Protein AF-A0A6B3FN57-F1 (afdb_monomer_lite)

Secondary structure (DSSP, 8-state):
----THHHHHT-SSPPPHHHHHHHHHS-S-SEEE-SS-EEE------TT---EEEEEEE-SSEEEEEEEEESSSSHHHHHHHHHHHHHHHHHHHTT--HHHHHHHHHHHHHHHSTT--EEEEEEEEETTSS--

Radius of gyration: 15.73 Å; chains: 1; bounding box: 40×23×45 Å

Foldseek 3Di:
DDPDCVVVVVPDPDAAAPLLVLQVVLADPDQWDDDPQDTDGHDDDDDSQFHQWYKDWDDDPWKIKIKIKGWPDGHNLSSVLSVQLSVLLVVCVVVVHDPVVSVVSSVVSCVVPVPPTDMDMDIDIATSVRPGD

Structure (mmCIF, N/CA/C/O backbone):
data_AF-A0A6B3FN57-F1
#
_entry.id   AF-A0A6B3FN57-F1
#
loop_
_atom_site.group_PDB
_atom_site.id
_atom_site.type_symbol
_atom_site.label_atom_id
_atom_site.label_alt_id
_atom_site.label_comp_id
_atom_site.label_asym_id
_atom_site.label_entity_id
_atom_site.label_seq_id
_atom_site.pdbx_PDB_ins_code
_atom_site.Cartn_x
_atom_site.Cartn_y
_atom_site.Cartn_z
_atom_site.occupancy
_atom_site.B_iso_or_equiv
_atom_site.auth_seq_id
_atom_site.auth_comp_id
_atom_site.auth_asym_id
_atom_site.auth_atom_id
_atom_site.pdbx_PDB_model_num
ATOM 1 N N . ARG A 1 1 ? 12.444 -11.706 8.171 1.00 48.16 1 ARG A N 1
ATOM 2 C CA . ARG A 1 1 ? 11.579 -11.790 9.378 1.00 48.16 1 ARG A CA 1
ATOM 3 C C . ARG A 1 1 ? 12.313 -11.129 10.537 1.00 48.16 1 ARG A C 1
ATOM 5 O O . ARG A 1 1 ? 13.480 -11.445 10.722 1.00 48.16 1 ARG A O 1
ATOM 12 N N . ARG A 1 2 ? 11.681 -10.205 11.271 1.00 54.31 2 ARG A N 1
ATOM 13 C CA . ARG A 1 2 ? 12.259 -9.624 12.497 1.00 54.31 2 ARG A CA 1
ATOM 14 C C . ARG A 1 2 ? 12.015 -10.599 13.657 1.00 54.31 2 ARG A C 1
ATOM 16 O O . ARG A 1 2 ? 10.898 -11.075 13.803 1.00 54.31 2 ARG A O 1
ATOM 23 N N . PHE A 1 3 ? 13.066 -10.949 14.398 1.00 68.69 3 PHE A N 1
ATOM 24 C CA . PHE A 1 3 ? 13.065 -11.985 15.450 1.00 68.69 3 PHE A CA 1
ATOM 25 C C . PHE A 1 3 ? 12.986 -11.392 16.874 1.00 68.69 3 PHE A C 1
ATOM 27 O O . PHE A 1 3 ? 13.038 -12.123 17.854 1.00 68.69 3 PHE A O 1
ATOM 34 N N . THR A 1 4 ? 12.895 -10.064 17.015 1.00 66.75 4 THR A N 1
ATOM 35 C CA . THR A 1 4 ? 12.914 -9.404 18.326 1.00 66.75 4 THR A CA 1
ATOM 36 C C . THR A 1 4 ? 12.066 -8.137 18.361 1.00 66.75 4 THR A C 1
ATOM 38 O O . THR A 1 4 ? 12.107 -7.320 17.436 1.00 66.75 4 THR A O 1
ATOM 41 N N . ASP A 1 5 ? 11.362 -7.954 19.476 1.00 68.31 5 ASP A N 1
ATOM 42 C CA . ASP A 1 5 ? 10.578 -6.757 19.784 1.00 68.31 5 ASP A CA 1
ATOM 43 C C . ASP A 1 5 ? 11.443 -5.591 20.283 1.00 68.31 5 ASP A C 1
ATOM 45 O O . ASP A 1 5 ? 10.949 -4.476 20.438 1.00 68.31 5 ASP A O 1
ATOM 49 N N . LEU A 1 6 ? 12.755 -5.793 20.471 1.00 66.25 6 LEU A N 1
ATOM 50 C CA . LEU A 1 6 ? 13.680 -4.741 20.915 1.00 66.25 6 LEU A CA 1
ATOM 51 C C . LEU A 1 6 ? 13.704 -3.541 19.959 1.00 66.25 6 LEU A C 1
ATOM 53 O O . LEU A 1 6 ? 13.735 -2.397 20.407 1.00 66.25 6 LEU A O 1
ATOM 57 N N . TYR A 1 7 ? 13.607 -3.781 18.648 1.00 57.84 7 TYR A N 1
ATOM 58 C CA . TYR A 1 7 ? 13.487 -2.706 17.657 1.00 57.84 7 TYR A CA 1
ATOM 59 C C . TYR A 1 7 ? 12.128 -2.001 17.712 1.00 57.84 7 TYR A C 1
ATOM 61 O O . TYR A 1 7 ? 12.043 -0.821 17.384 1.00 57.84 7 TYR A O 1
ATOM 69 N N . HIS A 1 8 ? 11.064 -2.698 18.121 1.00 61.25 8 HIS A N 1
ATOM 70 C CA . HIS A 1 8 ? 9.757 -2.079 18.335 1.00 61.25 8 HIS A CA 1
ATOM 71 C C . HIS A 1 8 ? 9.755 -1.227 19.603 1.00 61.25 8 HIS A C 1
ATOM 73 O O . HIS A 1 8 ? 9.157 -0.157 19.591 1.00 61.25 8 HIS A O 1
ATOM 79 N N . TRP A 1 9 ? 10.453 -1.662 20.653 1.00 57.91 9 TRP A N 1
ATOM 80 C CA . TRP A 1 9 ? 10.583 -0.936 21.914 1.00 57.91 9 TRP A CA 1
ATOM 81 C C . TRP A 1 9 ? 11.482 0.302 21.794 1.00 57.91 9 TRP A C 1
ATOM 83 O O . TRP A 1 9 ? 11.067 1.389 22.177 1.00 57.91 9 TRP A O 1
ATOM 93 N N . GLY A 1 10 ? 12.665 0.180 21.180 1.00 59.25 10 GLY A N 1
ATOM 94 C CA . GLY A 1 10 ? 13.618 1.292 21.043 1.00 59.25 10 GLY A CA 1
ATOM 95 C C . GLY A 1 10 ? 13.139 2.445 20.151 1.00 59.25 10 GLY A C 1
ATOM 96 O O . GLY A 1 10 ? 13.663 3.548 20.240 1.00 59.25 10 GLY A O 1
ATOM 97 N N . ASN A 1 11 ? 12.124 2.206 19.316 1.00 57.25 11 ASN A N 1
ATOM 98 C CA . ASN A 1 11 ? 11.533 3.200 18.416 1.00 57.25 11 ASN A CA 1
ATOM 99 C C . ASN A 1 11 ? 10.233 3.819 18.980 1.00 57.25 11 ASN A C 1
ATOM 101 O O . ASN A 1 11 ? 9.467 4.416 18.222 1.00 57.25 11 ASN A O 1
ATOM 105 N N . ARG A 1 12 ? 9.931 3.617 20.276 1.00 60.97 12 ARG A N 1
ATOM 106 C CA . ARG A 1 12 ? 8.732 4.131 20.963 1.00 60.97 12 ARG A CA 1
ATOM 107 C C . ARG A 1 12 ? 9.114 5.212 21.976 1.00 60.97 12 ARG A C 1
ATOM 109 O O . ARG A 1 12 ? 9.735 4.921 22.991 1.00 60.97 12 ARG A O 1
ATOM 116 N N . THR A 1 13 ? 8.670 6.443 21.741 1.00 57.09 13 THR A N 1
ATOM 117 C CA . THR A 1 13 ? 8.661 7.530 22.741 1.00 57.09 13 THR A CA 1
ATOM 118 C C . THR A 1 13 ? 7.265 7.764 23.339 1.00 57.09 13 THR A C 1
ATOM 120 O O . THR A 1 13 ? 7.129 8.478 24.328 1.00 57.09 13 THR A O 1
ATOM 123 N N . THR A 1 14 ? 6.216 7.147 22.777 1.00 60.25 14 THR A N 1
ATOM 124 C CA . THR A 1 14 ? 4.804 7.292 23.186 1.00 60.25 14 THR A CA 1
ATOM 125 C C . THR A 1 14 ? 4.056 5.965 22.951 1.00 60.25 14 THR A C 1
ATOM 127 O O . THR A 1 14 ? 4.419 5.244 22.014 1.00 60.25 14 THR A O 1
ATOM 130 N N . PRO A 1 15 ? 3.056 5.591 23.781 1.00 66.50 15 PRO A N 1
ATOM 131 C CA . PRO A 1 15 ? 2.176 4.453 23.500 1.00 66.50 15 PRO A CA 1
ATOM 132 C C . PRO A 1 15 ? 1.521 4.596 22.120 1.00 66.50 15 PRO A C 1
ATOM 134 O O . PRO A 1 15 ? 1.077 5.680 21.759 1.00 66.50 15 PRO A O 1
ATOM 137 N N . VAL A 1 16 ? 1.488 3.514 21.343 1.00 72.31 16 VAL A N 1
ATOM 13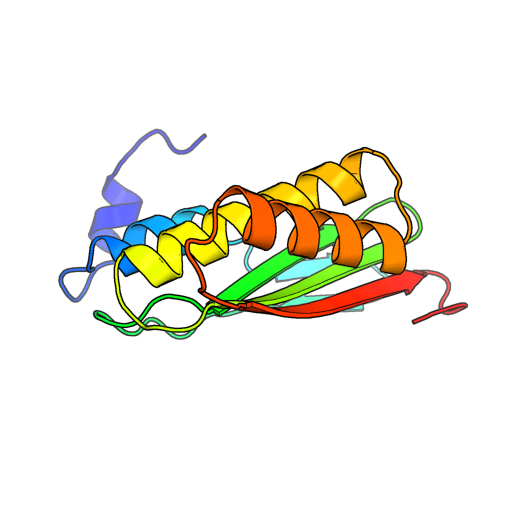8 C CA . VAL A 1 16 ? 0.910 3.487 19.990 1.00 72.31 16 VAL A CA 1
ATOM 139 C C . VAL A 1 16 ? -0.473 2.846 20.078 1.00 72.31 16 VAL A C 1
ATOM 141 O O . VAL A 1 16 ? -0.614 1.795 20.704 1.00 72.31 16 VAL A O 1
ATOM 144 N N . SER A 1 17 ? -1.490 3.463 19.476 1.00 81.12 17 SER A N 1
ATOM 145 C CA . SER A 1 17 ? -2.833 2.876 19.405 1.00 81.12 17 SER A CA 1
ATOM 146 C C . SER A 1 17 ? -2.859 1.596 18.552 1.00 81.12 17 SER A C 1
ATOM 148 O O . SER A 1 17 ? -2.058 1.430 17.631 1.00 81.12 17 SER A O 1
ATOM 150 N N . LEU A 1 18 ? -3.815 0.690 18.808 1.00 81.50 18 LEU A N 1
ATOM 151 C CA . LEU A 1 18 ? -3.997 -0.527 17.995 1.00 81.50 18 LEU A CA 1
ATOM 152 C C . LEU A 1 18 ? -4.182 -0.198 16.504 1.00 81.50 18 LEU A C 1
ATOM 154 O O . LEU A 1 18 ? -3.650 -0.891 15.638 1.00 81.50 18 LEU A O 1
ATOM 158 N N . ALA A 1 19 ? -4.915 0.877 16.208 1.00 81.62 19 ALA A N 1
ATOM 159 C CA . ALA A 1 19 ? -5.136 1.345 14.847 1.00 81.62 19 ALA A CA 1
ATOM 160 C C . ALA A 1 19 ? -3.800 1.682 14.153 1.00 81.62 19 ALA A C 1
ATOM 162 O O . ALA A 1 19 ? -3.523 1.177 13.060 1.00 81.62 19 ALA A O 1
ATOM 163 N N . ALA A 1 20 ? -2.933 2.445 14.822 1.00 79.31 20 ALA A N 1
ATOM 164 C CA . ALA A 1 20 ? -1.610 2.788 14.311 1.00 79.31 20 ALA A CA 1
ATOM 165 C C . ALA A 1 20 ? -0.670 1.567 14.208 1.00 79.31 20 ALA A C 1
ATOM 167 O O . ALA A 1 20 ? 0.146 1.494 13.287 1.00 79.31 20 ALA A O 1
ATOM 168 N N . GLU A 1 21 ? -0.788 0.567 15.094 1.00 82.06 21 GLU A N 1
ATOM 169 C CA . GLU A 1 21 ? -0.017 -0.681 14.974 1.00 82.06 21 GLU A CA 1
ATOM 170 C C . GLU A 1 21 ? -0.396 -1.484 13.722 1.00 82.06 21 GLU A C 1
ATOM 172 O O . GLU A 1 21 ? 0.499 -1.914 12.991 1.00 82.06 21 GLU A O 1
ATOM 177 N N . ILE A 1 22 ? -1.696 -1.643 13.444 1.00 85.69 22 ILE A N 1
ATOM 178 C CA . ILE A 1 22 ? -2.190 -2.326 12.236 1.00 85.69 22 ILE A CA 1
ATOM 179 C C . ILE A 1 22 ? -1.684 -1.601 10.984 1.00 85.69 22 ILE A C 1
ATOM 181 O O . ILE A 1 22 ? -1.069 -2.219 10.117 1.00 85.69 22 ILE A O 1
ATOM 185 N N . GLN A 1 23 ? -1.865 -0.281 10.918 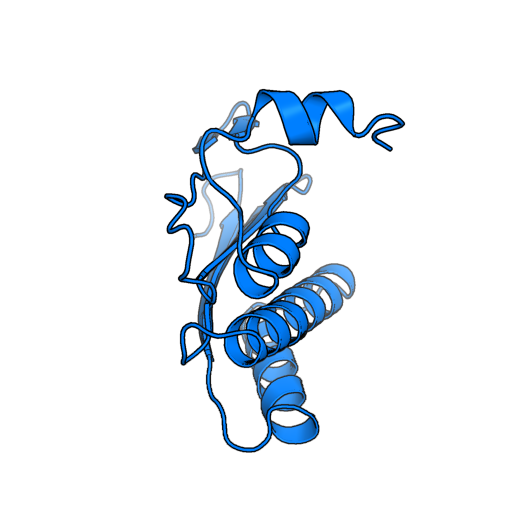1.00 84.12 23 GLN A N 1
ATOM 186 C CA . GLN A 1 23 ? -1.422 0.544 9.791 1.00 84.12 23 GLN A CA 1
ATOM 187 C C . GLN A 1 23 ? 0.088 0.414 9.548 1.00 84.12 23 GLN A C 1
ATOM 189 O O . GLN A 1 23 ? 0.525 0.207 8.417 1.00 84.12 23 GLN A O 1
ATOM 194 N N . ARG A 1 24 ? 0.906 0.452 10.608 1.00 83.12 24 ARG A N 1
ATOM 195 C CA . ARG A 1 24 ? 2.366 0.327 10.494 1.00 83.12 24 ARG A CA 1
ATOM 196 C C . ARG A 1 24 ? 2.810 -1.023 9.929 1.00 83.12 24 ARG A C 1
ATOM 198 O O . ARG A 1 24 ? 3.854 -1.083 9.286 1.00 83.12 24 ARG A O 1
ATOM 205 N N . GLN A 1 25 ? 2.049 -2.093 10.160 1.00 84.62 25 GLN A N 1
ATOM 206 C CA . GLN A 1 25 ? 2.325 -3.409 9.573 1.00 84.62 25 GLN A CA 1
ATOM 207 C C . GLN A 1 25 ? 1.985 -3.477 8.078 1.00 84.62 25 GLN A C 1
ATOM 209 O O . GLN A 1 25 ? 2.515 -4.342 7.380 1.00 84.62 25 GLN A O 1
ATOM 214 N N . LEU A 1 26 ? 1.127 -2.581 7.579 1.00 85.94 26 LEU A N 1
ATOM 215 C CA . LEU A 1 26 ? 0.796 -2.498 6.156 1.00 85.94 26 LEU A CA 1
ATOM 216 C C . LEU A 1 26 ? 1.883 -1.801 5.345 1.00 85.94 26 LEU A C 1
ATOM 218 O O . LEU A 1 26 ? 2.035 -2.127 4.169 1.00 85.94 26 LEU A O 1
ATOM 222 N N . LEU A 1 27 ? 2.624 -0.869 5.950 1.00 85.25 27 LEU A N 1
ATOM 223 C CA . LEU A 1 27 ? 3.625 -0.071 5.248 1.00 85.25 27 LEU A CA 1
ATOM 224 C C . LEU A 1 27 ? 4.781 -0.933 4.698 1.00 85.25 27 LEU A C 1
ATOM 226 O O . LEU A 1 27 ? 5.143 -1.950 5.303 1.00 85.25 27 LEU A O 1
ATOM 230 N N . PRO A 1 28 ? 5.398 -0.521 3.574 1.00 81.69 28 PRO A N 1
ATOM 231 C CA . PRO A 1 28 ? 6.562 -1.178 3.001 1.00 81.69 28 PRO A CA 1
ATOM 232 C C . PRO A 1 28 ? 7.681 -1.382 4.021 1.00 81.69 28 PRO A C 1
ATOM 234 O O . PRO A 1 28 ? 7.968 -0.527 4.861 1.00 81.69 28 PRO A O 1
ATOM 237 N N . SER A 1 29 ? 8.369 -2.523 3.926 1.00 76.75 29 SER A N 1
ATOM 238 C CA . SER A 1 29 ? 9.474 -2.851 4.834 1.00 76.75 29 SER A CA 1
ATOM 239 C C . SER A 1 29 ? 10.668 -1.907 4.696 1.00 76.75 29 SER A C 1
ATOM 241 O O . SER A 1 29 ? 11.420 -1.730 5.656 1.00 76.75 29 SER A O 1
ATOM 243 N N . ALA A 1 30 ? 10.849 -1.336 3.506 1.00 79.69 30 ALA A N 1
ATOM 244 C CA . ALA A 1 30 ? 11.841 -0.316 3.222 1.00 79.69 30 ALA A CA 1
ATOM 245 C C . ALA A 1 30 ? 11.114 1.013 2.990 1.00 79.69 30 ALA A C 1
ATOM 247 O O . ALA A 1 30 ? 10.251 1.106 2.124 1.00 79.69 30 ALA A O 1
ATOM 248 N N . ALA A 1 31 ? 11.458 2.036 3.768 1.00 78.00 31 ALA A N 1
ATOM 249 C CA . ALA A 1 31 ? 10.891 3.377 3.612 1.00 78.00 31 ALA A CA 1
ATOM 250 C C . ALA A 1 31 ? 11.458 4.112 2.386 1.00 78.00 31 ALA A C 1
ATOM 252 O O . ALA A 1 31 ? 10.922 5.133 1.975 1.00 78.00 31 ALA A O 1
ATOM 253 N N . SER A 1 32 ? 12.537 3.601 1.794 1.00 83.62 32 SER A N 1
ATOM 254 C CA . SER A 1 32 ? 13.133 4.144 0.583 1.00 83.62 32 SER A CA 1
ATOM 255 C C . SER A 1 32 ? 13.561 3.037 -0.369 1.00 83.62 32 SER A C 1
ATOM 257 O O . SER A 1 32 ? 13.868 1.918 0.049 1.00 83.62 32 SER A O 1
ATOM 259 N N . CYS A 1 33 ? 13.584 3.371 -1.651 1.00 84.69 33 CYS A N 1
ATOM 260 C CA . CYS A 1 33 ? 14.059 2.535 -2.738 1.00 84.69 33 CYS A CA 1
ATOM 261 C C . CYS A 1 33 ? 14.852 3.423 -3.694 1.00 84.69 33 CYS A C 1
ATOM 263 O O . CYS A 1 33 ? 14.404 4.515 -4.029 1.00 84.69 33 CYS A O 1
ATOM 265 N N . ASP A 1 34 ? 16.034 2.963 -4.084 1.00 86.38 34 ASP A N 1
ATOM 266 C CA . ASP A 1 34 ? 16.919 3.669 -5.005 1.00 86.38 34 ASP A CA 1
ATOM 267 C C . ASP A 1 34 ? 17.168 2.759 -6.210 1.00 86.38 34 ASP A C 1
ATOM 269 O O . ASP A 1 34 ? 17.430 1.562 -6.041 1.00 86.38 34 ASP A O 1
ATOM 273 N N . ALA A 1 35 ? 17.033 3.314 -7.405 1.00 84.06 35 ALA A N 1
ATOM 274 C CA . ALA A 1 35 ? 17.252 2.660 -8.686 1.00 84.06 35 ALA A CA 1
ATOM 275 C C . ALA A 1 35 ? 18.106 3.578 -9.571 1.00 84.06 35 ALA A C 1
ATOM 277 O O . ALA A 1 35 ? 18.311 4.749 -9.257 1.00 84.06 35 ALA A O 1
ATOM 278 N N . ALA A 1 36 ? 18.618 3.067 -10.691 1.00 83.19 36 ALA A N 1
ATOM 279 C CA . ALA A 1 36 ? 19.431 3.894 -11.584 1.00 83.19 36 ALA A CA 1
ATOM 280 C C . ALA A 1 36 ? 18.620 5.065 -12.175 1.00 83.19 36 ALA A C 1
ATOM 282 O O . ALA A 1 36 ? 19.171 6.123 -12.473 1.00 83.19 36 ALA A O 1
ATOM 283 N N . GLU A 1 37 ? 17.312 4.868 -12.321 1.00 87.19 37 GLU A N 1
ATOM 284 C CA . GLU A 1 37 ? 16.381 5.770 -12.985 1.00 87.19 37 GLU A CA 1
ATOM 285 C C . GLU A 1 37 ? 15.641 6.702 -12.008 1.00 87.19 37 GLU A C 1
ATOM 287 O O . GLU A 1 37 ? 15.150 7.752 -12.425 1.00 87.19 37 GLU A O 1
ATOM 292 N N . PHE A 1 38 ? 15.545 6.353 -10.717 1.00 85.44 38 PHE A N 1
ATOM 293 C CA . PHE A 1 38 ? 14.781 7.120 -9.727 1.00 85.44 38 PHE A CA 1
ATOM 294 C C . PHE A 1 38 ? 15.224 6.862 -8.279 1.00 85.44 38 PHE A C 1
ATOM 296 O O . PHE A 1 38 ? 15.727 5.793 -7.949 1.00 85.44 38 PHE A O 1
ATOM 303 N N . ALA A 1 39 ? 14.899 7.806 -7.391 1.00 88.56 39 ALA A N 1
ATOM 304 C CA . ALA A 1 39 ? 14.945 7.618 -5.943 1.00 88.56 39 ALA A CA 1
ATOM 305 C C . ALA A 1 39 ? 13.549 7.852 -5.342 1.00 88.56 39 ALA A C 1
ATOM 307 O O . ALA A 1 39 ? 12.925 8.890 -5.572 1.00 88.56 39 ALA A O 1
ATOM 308 N N . LEU A 1 40 ? 13.057 6.890 -4.562 1.00 86.88 40 LEU A N 1
ATOM 309 C CA . LEU A 1 40 ? 11.774 6.931 -3.865 1.00 86.88 40 LEU A CA 1
ATOM 310 C C . LEU A 1 40 ? 12.004 6.932 -2.353 1.00 86.88 40 LEU A C 1
ATOM 312 O O . LEU A 1 40 ? 12.719 6.086 -1.819 1.00 86.88 40 LEU A O 1
ATOM 316 N N . ALA A 1 41 ? 11.336 7.841 -1.647 1.00 88.19 41 ALA A N 1
ATOM 317 C CA . ALA A 1 41 ? 11.261 7.844 -0.193 1.00 88.19 41 ALA A CA 1
ATOM 318 C C . ALA A 1 41 ? 9.815 8.092 0.244 1.00 88.19 41 ALA A C 1
ATOM 320 O O . ALA A 1 41 ? 9.177 9.046 -0.195 1.00 88.19 41 ALA A O 1
ATOM 321 N N . GLY A 1 42 ? 9.307 7.224 1.113 1.00 83.44 42 GLY A N 1
ATOM 322 C CA . GLY A 1 42 ? 7.995 7.317 1.731 1.00 83.44 42 GLY A CA 1
ATOM 323 C C . GLY A 1 42 ? 8.134 7.434 3.242 1.00 83.44 42 GLY A C 1
ATOM 324 O O . GLY A 1 42 ? 8.847 6.666 3.888 1.00 83.44 42 GLY A O 1
ATOM 325 N N . ALA A 1 43 ? 7.425 8.388 3.829 1.00 81.19 43 ALA A N 1
ATOM 326 C CA . ALA A 1 43 ? 7.314 8.520 5.271 1.00 81.19 43 ALA A CA 1
ATOM 327 C C . ALA A 1 43 ? 5.861 8.815 5.624 1.00 81.19 43 ALA A C 1
ATOM 329 O O . ALA A 1 43 ? 5.223 9.658 5.001 1.00 81.19 43 ALA A O 1
ATOM 330 N N . LEU A 1 44 ? 5.359 8.121 6.641 1.00 76.00 44 LEU A N 1
ATOM 331 C CA . LEU A 1 44 ? 4.080 8.432 7.258 1.00 76.00 44 LEU A CA 1
ATOM 332 C C . LEU A 1 44 ? 4.384 9.084 8.602 1.00 76.00 44 LEU A C 1
ATOM 334 O O . LEU A 1 44 ? 5.088 8.489 9.422 1.00 76.00 44 LEU A O 1
ATOM 338 N N . VAL A 1 45 ? 3.920 10.317 8.805 1.00 69.94 45 VAL A N 1
ATOM 339 C CA . VAL A 1 45 ? 4.136 11.029 10.069 1.00 69.94 45 VAL A CA 1
ATOM 340 C C . VAL A 1 45 ? 3.309 10.322 11.146 1.00 69.94 45 VAL A C 1
ATOM 342 O O . VAL A 1 45 ? 2.087 10.268 11.012 1.00 69.94 45 VAL A O 1
ATOM 345 N N . PRO A 1 46 ? 3.930 9.751 12.197 1.00 59.62 46 PRO A N 1
ATOM 346 C CA . PRO A 1 46 ? 3.187 9.018 13.209 1.00 59.62 46 PRO A CA 1
ATOM 347 C C . PRO A 1 46 ? 2.321 9.985 14.014 1.00 59.62 46 PRO A C 1
ATOM 349 O O . PRO A 1 46 ? 2.836 10.816 14.760 1.00 59.62 46 PRO A O 1
ATOM 352 N N . ALA A 1 47 ? 1.008 9.847 13.900 1.00 60.50 47 ALA A N 1
ATOM 353 C CA . ALA A 1 47 ? 0.080 10.355 14.891 1.00 60.50 47 ALA A CA 1
ATOM 354 C C . ALA A 1 47 ? -0.204 9.206 15.865 1.00 60.50 47 ALA A C 1
ATOM 356 O O . ALA A 1 47 ? -0.584 8.119 15.442 1.00 60.50 47 ALA A O 1
ATOM 357 N N . ALA A 1 48 ? 0.022 9.412 17.165 1.00 54.25 48 ALA A N 1
ATOM 358 C CA . ALA A 1 48 ? -0.143 8.355 18.173 1.00 54.25 48 ALA A CA 1
ATOM 359 C C . ALA A 1 48 ? -1.556 7.720 18.155 1.00 54.25 48 ALA A C 1
ATOM 361 O O . ALA A 1 48 ? -1.710 6.529 18.447 1.00 54.25 48 ALA A O 1
ATOM 362 N N . ASP A 1 49 ? -2.547 8.502 17.711 1.00 57.28 49 ASP A N 1
ATOM 363 C CA . ASP A 1 49 ? -3.974 8.185 17.776 1.00 57.28 49 ASP A CA 1
ATOM 364 C C . ASP A 1 49 ? -4.694 8.152 16.413 1.00 57.28 49 ASP A C 1
ATOM 366 O O . ASP A 1 49 ? -5.887 7.868 16.388 1.00 57.28 49 ASP A O 1
ATOM 370 N N . ILE A 1 50 ? -4.019 8.445 15.290 1.00 64.69 50 ILE A N 1
ATOM 371 C CA . ILE A 1 50 ? -4.660 8.533 13.961 1.00 64.69 50 ILE A CA 1
ATOM 372 C C . ILE A 1 50 ? -4.075 7.465 13.042 1.00 64.69 50 ILE A C 1
ATOM 374 O O . ILE A 1 50 ? -2.857 7.334 12.925 1.00 64.69 50 ILE A O 1
ATOM 378 N N . ALA A 1 51 ? -4.957 6.727 12.372 1.00 69.06 51 ALA A N 1
ATOM 379 C CA . ALA A 1 51 ? -4.606 5.732 11.373 1.00 69.06 51 ALA A CA 1
ATOM 380 C C . ALA A 1 51 ? -5.645 5.714 10.244 1.00 69.06 51 ALA A C 1
ATOM 382 O O . ALA A 1 51 ? -6.811 6.008 10.481 1.00 69.06 51 ALA A O 1
ATOM 383 N N . GLY A 1 52 ? -5.221 5.363 9.030 1.00 77.62 52 GLY A N 1
ATOM 384 C CA . GLY A 1 52 ? -6.084 5.323 7.841 1.00 77.62 52 GLY A CA 1
ATOM 385 C C . GLY A 1 52 ? -5.289 5.519 6.552 1.00 77.62 52 GLY A C 1
ATOM 386 O O . GLY A 1 52 ? -5.498 4.802 5.573 1.00 77.62 52 GLY A O 1
ATOM 387 N N . ASP A 1 53 ? -4.289 6.396 6.610 1.00 87.75 53 ASP A N 1
ATOM 388 C CA . ASP A 1 53 ? -3.378 6.663 5.500 1.00 87.75 53 ASP A CA 1
ATOM 389 C C . ASP A 1 53 ? -2.412 5.498 5.277 1.00 87.75 53 ASP A C 1
ATOM 391 O O . ASP A 1 53 ? -1.777 4.990 6.201 1.00 87.75 53 ASP A O 1
ATOM 395 N N . THR A 1 54 ? -2.223 5.065 4.044 1.00 89.50 54 THR A N 1
ATOM 396 C CA . THR A 1 54 ? -1.161 4.120 3.719 1.00 89.50 54 THR A CA 1
ATOM 397 C C . THR A 1 54 ? -0.509 4.500 2.412 1.00 89.50 54 THR A C 1
ATOM 399 O O . THR A 1 54 ? -1.104 5.151 1.557 1.00 89.50 54 THR A O 1
ATOM 402 N N . TYR A 1 55 ? 0.734 4.074 2.262 1.00 92.19 55 TYR A N 1
ATOM 403 C CA . TYR A 1 55 ? 1.377 4.016 0.968 1.00 92.19 55 TYR A CA 1
ATOM 404 C C . TYR A 1 55 ? 1.911 2.602 0.775 1.00 92.19 55 TYR A C 1
ATOM 406 O O . TYR A 1 55 ? 2.334 1.960 1.736 1.00 92.19 55 TYR A O 1
ATOM 414 N N . ASP A 1 56 ? 1.890 2.120 -0.458 1.00 92.25 56 ASP A N 1
ATOM 415 C CA . ASP A 1 56 ? 2.538 0.879 -0.871 1.00 92.25 56 ASP A CA 1
ATOM 416 C C . ASP A 1 56 ? 3.276 1.143 -2.174 1.00 92.25 56 ASP A C 1
ATOM 418 O O . ASP A 1 56 ? 2.787 1.877 -3.033 1.00 92.25 56 ASP A O 1
ATOM 422 N N . TYR A 1 57 ? 4.445 0.540 -2.336 1.00 92.62 57 TYR A N 1
ATOM 423 C CA . TYR A 1 57 ? 5.161 0.587 -3.600 1.00 92.62 57 TYR A CA 1
ATOM 424 C C . TYR A 1 57 ? 5.773 -0.772 -3.905 1.00 92.62 57 TYR A C 1
ATOM 426 O O . TYR A 1 57 ? 6.041 -1.582 -3.016 1.00 92.62 57 TYR A O 1
ATOM 434 N N . SER A 1 58 ? 5.993 -1.026 -5.186 1.00 92.12 58 SER A N 1
ATOM 435 C CA . SER A 1 58 ? 6.692 -2.211 -5.652 1.00 92.12 58 SER A CA 1
ATOM 436 C C . SER A 1 58 ? 7.410 -1.895 -6.940 1.00 92.12 58 SER A C 1
ATOM 438 O O . SER A 1 58 ? 6.817 -1.351 -7.864 1.00 92.12 58 SER A O 1
ATOM 440 N N . LEU A 1 59 ? 8.666 -2.301 -6.998 1.00 91.00 59 LEU A N 1
ATOM 441 C CA . LEU A 1 59 ? 9.474 -2.221 -8.197 1.00 91.00 59 LEU A CA 1
ATOM 442 C C . LEU A 1 59 ? 9.461 -3.585 -8.888 1.00 91.00 59 LEU A C 1
ATOM 444 O O . LEU A 1 59 ? 9.696 -4.603 -8.230 1.00 91.00 59 LEU A O 1
ATOM 448 N N . ASP A 1 60 ? 9.147 -3.604 -10.178 1.00 87.50 60 ASP A N 1
ATOM 449 C CA . ASP A 1 60 ? 9.430 -4.736 -11.055 1.00 87.50 60 ASP A CA 1
ATOM 450 C C . ASP A 1 60 ? 10.575 -4.376 -12.030 1.00 87.50 60 ASP A C 1
ATOM 452 O O . ASP A 1 60 ? 11.277 -3.386 -11.826 1.00 87.50 60 ASP A O 1
ATOM 456 N N . ASN A 1 61 ? 10.841 -5.212 -13.038 1.00 86.75 61 ASN A N 1
ATOM 457 C CA . ASN A 1 61 ? 11.960 -4.989 -13.961 1.00 86.75 61 ASN A CA 1
ATOM 458 C C . AS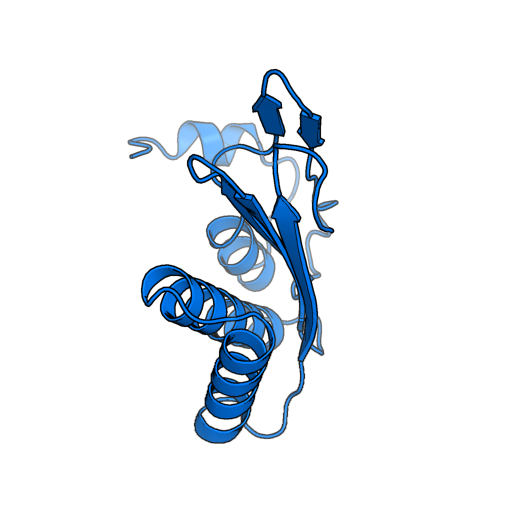N A 1 61 ? 11.749 -3.807 -14.925 1.00 86.75 61 ASN A C 1
ATOM 460 O O . ASN A 1 61 ? 12.725 -3.344 -15.510 1.00 86.75 61 ASN A O 1
ATOM 464 N N . SER A 1 62 ? 10.508 -3.373 -15.154 1.00 89.69 62 SER A N 1
ATOM 465 C CA . SER A 1 62 ? 10.150 -2.372 -16.167 1.00 89.69 62 SER A CA 1
ATOM 466 C C . SER A 1 62 ? 9.282 -1.238 -15.641 1.00 89.69 62 SER A C 1
ATOM 468 O O . SER A 1 62 ? 9.236 -0.184 -16.268 1.00 89.69 62 SER A O 1
ATOM 470 N N . ASP A 1 63 ? 8.611 -1.420 -14.509 1.00 92.81 63 ASP A N 1
ATOM 471 C CA . ASP A 1 63 ? 7.636 -0.500 -13.958 1.00 92.81 63 ASP A CA 1
ATOM 472 C C . ASP A 1 63 ? 7.793 -0.351 -12.429 1.00 92.81 63 ASP A C 1
ATOM 474 O O . ASP A 1 63 ? 7.957 -1.305 -11.658 1.00 92.81 63 ASP A O 1
ATOM 478 N N . LEU A 1 64 ? 7.675 0.892 -11.970 1.00 92.81 64 LEU A N 1
ATOM 479 C CA . LEU A 1 64 ? 7.445 1.250 -10.578 1.00 92.81 64 LEU A CA 1
ATOM 480 C C . LEU A 1 64 ? 5.938 1.367 -10.339 1.00 92.81 64 LEU A C 1
ATOM 482 O O . LEU A 1 64 ? 5.264 2.224 -10.912 1.00 92.81 64 LEU A O 1
ATOM 486 N N . HIS A 1 65 ? 5.418 0.543 -9.435 1.00 94.12 65 HIS A N 1
ATOM 487 C CA . HIS A 1 65 ? 4.045 0.627 -8.944 1.00 94.12 65 HIS A CA 1
ATOM 488 C C . HIS A 1 65 ? 4.034 1.418 -7.645 1.00 94.12 65 HIS A C 1
ATOM 490 O O . HIS A 1 65 ? 4.770 1.085 -6.713 1.00 94.12 65 HIS A O 1
ATOM 496 N N . LEU A 1 66 ? 3.170 2.423 -7.560 1.00 93.69 66 LEU A N 1
ATOM 497 C CA . LEU A 1 66 ? 2.970 3.231 -6.364 1.00 93.69 66 LEU A CA 1
ATOM 498 C C . LEU A 1 66 ? 1.477 3.335 -6.069 1.00 93.69 66 LEU A C 1
ATOM 500 O O . LEU A 1 66 ? 0.662 3.546 -6.962 1.00 93.69 66 LEU A O 1
ATOM 504 N N . SER A 1 67 ? 1.122 3.221 -4.797 1.00 94.12 67 SER A N 1
ATOM 505 C CA . SER A 1 67 ? -0.223 3.507 -4.328 1.00 94.12 67 SER A CA 1
ATOM 506 C C . SER A 1 67 ? -0.190 4.298 -3.034 1.00 94.12 67 SER A C 1
ATOM 508 O O . SER A 1 67 ? 0.653 4.059 -2.170 1.00 94.12 67 SER A O 1
ATOM 510 N N . VAL A 1 68 ? -1.121 5.234 -2.910 1.00 93.44 68 VAL A N 1
ATOM 511 C CA . VAL A 1 68 ? -1.402 5.966 -1.675 1.00 93.44 68 VAL A CA 1
ATOM 512 C C . VAL A 1 68 ? -2.892 5.850 -1.426 1.00 93.44 68 VAL A C 1
ATOM 514 O O . VAL A 1 68 ? -3.675 6.041 -2.353 1.00 93.44 68 VAL A O 1
ATOM 517 N N . THR A 1 69 ? -3.296 5.521 -0.206 1.00 92.38 69 THR A N 1
ATOM 518 C CA . THR A 1 69 ? -4.706 5.385 0.167 1.00 92.38 69 THR A CA 1
ATOM 519 C C . THR A 1 69 ? -4.986 6.126 1.460 1.00 92.38 69 THR A C 1
ATOM 521 O O . THR A 1 69 ? -4.155 6.095 2.357 1.00 92.38 69 THR A O 1
ATOM 524 N N . ASP A 1 70 ? -6.175 6.690 1.590 1.00 90.62 70 ASP A N 1
ATOM 525 C CA . ASP A 1 70 ? -6.701 7.284 2.819 1.00 90.62 70 ASP A CA 1
ATOM 526 C C . ASP A 1 70 ? -8.064 6.639 3.102 1.00 90.62 70 ASP A C 1
ATOM 528 O O . ASP A 1 70 ? -9.009 6.758 2.313 1.00 90.62 70 ASP A O 1
ATOM 532 N N . ALA A 1 71 ? -8.133 5.867 4.185 1.00 89.06 71 ALA A N 1
ATOM 533 C CA . ALA A 1 71 ? -9.361 5.243 4.649 1.00 89.06 71 ALA A CA 1
ATOM 534 C C . ALA A 1 71 ? -10.124 6.187 5.582 1.00 89.06 71 ALA A C 1
ATOM 536 O O . ALA A 1 71 ? -9.580 6.652 6.580 1.00 89.06 71 ALA A O 1
ATOM 537 N N . MET A 1 72 ? -11.417 6.392 5.310 1.00 84.75 72 MET A N 1
ATOM 538 C CA . MET A 1 72 ? -12.246 7.291 6.108 1.00 84.75 72 MET A CA 1
ATOM 539 C C . MET A 1 72 ? -12.312 6.851 7.577 1.00 84.75 72 MET A C 1
ATOM 541 O O . MET A 1 72 ? -12.668 5.713 7.893 1.00 84.75 72 MET A O 1
ATOM 545 N N . GLY A 1 73 ? -12.030 7.803 8.464 1.00 79.06 73 GLY A N 1
ATOM 546 C CA . GLY A 1 73 ? -12.004 7.615 9.909 1.00 79.06 73 GLY A CA 1
ATOM 547 C C . GLY A 1 73 ? -10.596 7.795 10.463 1.00 79.06 73 GLY A C 1
ATOM 548 O O . GLY A 1 73 ? -9.678 8.203 9.766 1.00 79.06 73 GLY A O 1
ATOM 549 N N . HIS A 1 74 ? -10.438 7.534 11.753 1.00 72.25 74 HIS A N 1
ATOM 550 C CA . HIS A 1 74 ? -9.141 7.618 12.432 1.00 72.25 74 HIS A CA 1
ATOM 551 C C . HIS A 1 74 ? -9.044 6.599 13.576 1.00 72.25 74 HIS A C 1
ATOM 553 O O . HIS A 1 74 ? -8.317 6.792 14.546 1.00 72.25 74 HIS A O 1
ATOM 559 N N . ASP A 1 75 ? -9.849 5.541 13.508 1.00 78.81 75 ASP A N 1
ATOM 560 C CA . ASP A 1 75 ? -9.983 4.523 14.540 1.00 78.81 75 ASP A CA 1
ATOM 561 C C . ASP A 1 75 ? -9.541 3.148 14.013 1.00 78.81 75 ASP A C 1
ATOM 563 O O . ASP A 1 75 ? -8.982 3.000 12.925 1.00 78.81 75 ASP A O 1
ATOM 567 N N . VAL A 1 76 ? -9.799 2.100 14.793 1.00 83.19 76 VAL A N 1
ATOM 568 C CA . VAL A 1 76 ? -9.477 0.725 14.394 1.00 83.19 76 VAL A CA 1
ATOM 569 C C . VAL A 1 76 ? -10.191 0.327 13.097 1.00 83.19 76 VAL A C 1
ATOM 571 O O . VAL A 1 76 ? -9.617 -0.424 12.309 1.00 83.19 76 VAL A O 1
ATOM 574 N N . ASN A 1 77 ? -11.402 0.832 12.833 1.00 85.69 77 ASN A N 1
ATOM 575 C CA . ASN A 1 77 ? -12.099 0.532 11.585 1.00 85.69 77 ASN A CA 1
ATOM 576 C C . ASN A 1 77 ? -11.352 1.125 10.392 1.00 85.69 77 ASN A C 1
ATOM 578 O O . ASN A 1 77 ? -11.171 0.413 9.408 1.00 85.69 77 ASN A O 1
ATOM 582 N N . ALA A 1 78 ? -10.848 2.358 10.491 1.00 86.19 78 ALA A N 1
ATOM 583 C CA . ALA A 1 78 ? -10.053 2.969 9.424 1.00 86.19 78 ALA A CA 1
ATOM 584 C C . ALA A 1 78 ? -8.827 2.108 9.066 1.00 86.19 78 ALA A C 1
ATOM 586 O O . ALA A 1 78 ? -8.593 1.815 7.894 1.00 86.19 78 ALA A O 1
ATOM 587 N N . SER A 1 79 ? -8.111 1.571 10.062 1.00 87.62 79 SER A N 1
ATOM 588 C CA . SER A 1 79 ? -6.991 0.646 9.819 1.00 87.62 79 SER A CA 1
ATOM 589 C C . SER A 1 79 ? -7.406 -0.684 9.189 1.00 87.62 79 SER A C 1
ATOM 591 O O . SER A 1 79 ? -6.654 -1.251 8.392 1.00 87.62 79 SER A O 1
ATOM 593 N N . LEU A 1 80 ? -8.586 -1.208 9.527 1.00 88.88 80 LEU A N 1
ATOM 594 C CA . LEU A 1 80 ? -9.120 -2.424 8.907 1.00 88.88 80 LEU A CA 1
ATOM 595 C C . LEU A 1 80 ? -9.525 -2.178 7.449 1.00 88.88 80 LEU A C 1
ATOM 597 O O . LEU A 1 80 ? -9.236 -3.009 6.588 1.00 88.88 80 LEU A O 1
ATOM 601 N N . ILE A 1 81 ? -10.128 -1.027 7.156 1.00 91.44 81 ILE A N 1
ATOM 602 C CA . ILE A 1 81 ? -10.465 -0.614 5.791 1.00 91.44 81 ILE A CA 1
ATOM 603 C C . ILE A 1 81 ? -9.196 -0.397 4.964 1.00 91.44 81 ILE A C 1
ATOM 605 O O . ILE A 1 81 ? -9.088 -0.934 3.862 1.00 91.44 81 ILE A O 1
ATOM 609 N N . ALA A 1 82 ? -8.195 0.288 5.515 1.00 91.12 82 ALA A N 1
ATOM 610 C CA . ALA A 1 82 ? -6.890 0.428 4.880 1.00 91.12 82 ALA A CA 1
ATOM 611 C C . ALA A 1 82 ? -6.248 -0.943 4.605 1.00 91.12 82 ALA A C 1
ATOM 613 O O . ALA A 1 82 ? -5.777 -1.202 3.500 1.00 91.12 82 ALA A O 1
ATOM 614 N N . THR A 1 83 ? -6.305 -1.868 5.573 1.00 91.62 83 THR A N 1
ATOM 615 C CA . THR A 1 83 ? -5.818 -3.249 5.406 1.00 91.62 83 THR A CA 1
ATOM 616 C C . THR A 1 83 ? -6.499 -3.939 4.232 1.00 91.62 83 THR A C 1
ATOM 618 O O . THR A 1 83 ? -5.827 -4.544 3.395 1.00 91.62 83 THR A O 1
ATOM 621 N N . LEU A 1 84 ? -7.825 -3.861 4.163 1.00 93.25 84 LEU A N 1
ATOM 622 C CA . LEU A 1 84 ? -8.621 -4.478 3.112 1.00 93.25 84 LEU A CA 1
ATOM 623 C C . LEU A 1 84 ? -8.236 -3.938 1.730 1.00 93.25 84 LEU A C 1
ATOM 625 O O . LEU A 1 84 ? -7.909 -4.714 0.832 1.00 93.25 84 LEU A O 1
ATOM 629 N N . VAL A 1 85 ? -8.217 -2.613 1.581 1.00 94.06 85 VAL A N 1
ATOM 630 C CA . VAL A 1 85 ? -7.948 -1.931 0.310 1.00 94.06 85 VAL A CA 1
ATOM 631 C C . VAL A 1 85 ? -6.517 -2.179 -0.169 1.00 94.06 85 VAL A C 1
ATOM 633 O O . VAL A 1 85 ? -6.312 -2.535 -1.330 1.00 94.06 85 VAL A O 1
ATOM 636 N N . VAL A 1 86 ? -5.525 -2.078 0.721 1.00 93.56 86 VAL A N 1
ATOM 637 C CA . VAL A 1 86 ? -4.116 -2.354 0.391 1.00 93.56 86 VAL A CA 1
ATOM 638 C C . VAL A 1 86 ? -3.926 -3.806 -0.042 1.00 93.56 86 VAL A C 1
ATOM 640 O O . VAL A 1 86 ? -3.223 -4.078 -1.015 1.00 93.56 86 VAL A O 1
ATOM 643 N N . ASN A 1 87 ? -4.555 -4.765 0.643 1.00 94.69 87 ASN A N 1
ATOM 644 C CA . ASN A 1 87 ? -4.418 -6.173 0.273 1.00 94.69 87 ASN A CA 1
ATOM 645 C C . ASN A 1 87 ? -5.156 -6.519 -1.026 1.00 94.69 87 ASN A C 1
ATOM 647 O O . ASN A 1 87 ? -4.625 -7.314 -1.803 1.00 94.69 87 ASN A O 1
ATOM 651 N N . ALA A 1 88 ? -6.309 -5.900 -1.299 1.00 95.31 88 ALA A N 1
ATOM 652 C CA . ALA A 1 88 ? -6.992 -6.017 -2.586 1.00 95.31 88 ALA A CA 1
ATOM 653 C C . ALA A 1 88 ? -6.117 -5.470 -3.727 1.00 95.31 88 ALA A C 1
ATOM 655 O O . ALA A 1 88 ? -5.880 -6.176 -4.706 1.00 95.31 88 ALA A O 1
ATOM 656 N N . SER A 1 89 ? -5.535 -4.278 -3.546 1.00 94.81 89 SER A N 1
ATOM 657 C CA . SER A 1 89 ? -4.580 -3.676 -4.489 1.00 94.81 89 SER A CA 1
ATOM 658 C C . SER A 1 89 ? -3.380 -4.594 -4.757 1.00 94.81 89 SER A C 1
ATOM 660 O O . SER A 1 89 ? -3.092 -4.955 -5.898 1.00 94.81 89 SER A O 1
ATOM 662 N N . ARG A 1 90 ? -2.722 -5.088 -3.698 1.00 94.62 90 ARG A N 1
ATOM 663 C CA . ARG A 1 90 ? -1.604 -6.043 -3.807 1.00 94.62 90 ARG A CA 1
ATOM 664 C C . ARG A 1 90 ? -2.002 -7.347 -4.488 1.00 94.62 90 ARG A C 1
ATOM 666 O O . ARG A 1 90 ? -1.161 -7.969 -5.131 1.00 94.62 90 ARG A O 1
ATOM 673 N N . GLY A 1 91 ? -3.224 -7.825 -4.270 1.00 95.56 91 GLY A N 1
ATOM 674 C CA . GLY A 1 91 ? -3.769 -9.014 -4.924 1.00 95.56 91 GLY A CA 1
ATOM 675 C C . GLY A 1 91 ? -3.894 -8.804 -6.429 1.00 95.56 91 GLY A C 1
ATOM 676 O O . GLY A 1 91 ? -3.254 -9.528 -7.189 1.00 95.56 91 GLY A O 1
ATOM 677 N N . ALA A 1 92 ? -4.621 -7.762 -6.830 1.00 95.69 92 ALA A N 1
ATOM 678 C CA . ALA A 1 92 ? -4.837 -7.396 -8.226 1.00 95.69 92 ALA A CA 1
ATOM 679 C C . ALA A 1 92 ? -3.511 -7.139 -8.961 1.00 95.69 92 ALA A C 1
ATOM 681 O O . ALA A 1 92 ? -3.249 -7.707 -10.019 1.00 95.69 92 ALA A O 1
ATOM 682 N N . ARG A 1 93 ? -2.598 -6.379 -8.346 1.00 94.31 93 ARG A N 1
ATOM 683 C CA . ARG A 1 93 ? -1.260 -6.139 -8.897 1.00 94.31 93 ARG A CA 1
ATOM 684 C C . ARG A 1 93 ? -0.468 -7.432 -9.103 1.00 94.31 93 ARG A C 1
ATOM 686 O O . ARG A 1 93 ? 0.170 -7.600 -10.135 1.00 94.31 93 ARG A O 1
ATOM 693 N N . ARG A 1 94 ? -0.505 -8.366 -8.143 1.00 94.56 94 ARG A N 1
ATOM 694 C CA . ARG A 1 94 ? 0.175 -9.673 -8.266 1.00 94.56 94 ARG A CA 1
ATOM 695 C C . ARG A 1 94 ? -0.465 -10.587 -9.311 1.00 94.56 94 ARG A C 1
ATOM 697 O O . ARG A 1 94 ? 0.221 -11.471 -9.811 1.00 94.56 94 ARG A O 1
ATOM 704 N N . ALA A 1 95 ? -1.737 -10.375 -9.637 1.00 95.00 95 ALA A N 1
ATOM 705 C CA . ALA A 1 95 ? -2.407 -11.033 -10.753 1.00 95.00 95 ALA A CA 1
ATOM 706 C C . ALA A 1 95 ? -2.055 -10.407 -12.120 1.00 95.00 95 ALA A C 1
ATOM 708 O O . ALA A 1 95 ? -2.458 -10.943 -13.146 1.00 95.00 95 ALA A O 1
ATOM 709 N N . GLY A 1 96 ? -1.262 -9.327 -12.150 1.00 92.81 96 GLY A N 1
ATOM 710 C CA . GLY A 1 96 ? -0.855 -8.647 -13.382 1.00 92.81 96 GLY A CA 1
ATOM 711 C C . GLY A 1 96 ? -1.906 -7.679 -13.923 1.00 92.81 96 GLY A C 1
ATOM 712 O O . GLY A 1 96 ? -1.850 -7.314 -15.092 1.00 92.81 96 GLY A O 1
ATOM 713 N N . GLU A 1 97 ? -2.863 -7.275 -13.089 1.00 96.06 97 GLU A N 1
ATOM 714 C CA . GLU A 1 97 ? -3.988 -6.454 -13.520 1.00 96.06 97 GLU A CA 1
ATOM 715 C C . GLU A 1 97 ? -3.607 -4.989 -13.764 1.00 96.06 97 GLU A C 1
ATOM 717 O O . GLU A 1 97 ? -2.773 -4.401 -13.066 1.00 96.06 97 GLU A O 1
ATOM 722 N N . GLU A 1 98 ? -4.287 -4.369 -14.726 1.00 94.44 98 GLU A N 1
ATOM 723 C CA . GLU A 1 98 ? -4.152 -2.947 -15.051 1.00 94.44 98 GLU A CA 1
ATOM 724 C C . GLU A 1 98 ? -4.747 -2.043 -13.956 1.00 94.44 98 GLU A C 1
ATOM 726 O O . GLU A 1 98 ? -5.636 -2.447 -13.208 1.00 94.44 98 GLU A O 1
ATOM 731 N N . LEU A 1 99 ? -4.311 -0.779 -13.879 1.00 95.31 99 LEU A N 1
ATOM 732 C CA . LEU A 1 99 ? -4.694 0.147 -12.795 1.00 95.31 99 LEU A CA 1
ATOM 733 C C . LEU A 1 99 ? -6.215 0.277 -12.598 1.00 95.31 99 LEU A C 1
ATOM 735 O O . LEU A 1 99 ? -6.696 0.313 -11.466 1.00 95.31 99 LEU A O 1
ATOM 739 N N . ALA A 1 100 ? -6.984 0.311 -13.690 1.00 96.25 100 ALA A N 1
ATOM 740 C CA . ALA A 1 100 ? -8.444 0.396 -13.627 1.00 96.25 100 ALA A CA 1
ATOM 741 C C . ALA A 1 100 ? -9.085 -0.867 -13.025 1.00 96.25 100 ALA A C 1
ATOM 743 O O . ALA A 1 100 ? -10.080 -0.780 -12.308 1.00 96.25 100 ALA A O 1
ATOM 744 N N . GLU A 1 101 ? -8.515 -2.040 -13.301 1.00 97.38 101 GLU A N 1
ATOM 745 C CA . GLU A 1 101 ? -8.939 -3.305 -12.701 1.00 97.38 101 GLU A CA 1
ATOM 746 C C . GLU A 1 101 ? -8.548 -3.366 -11.225 1.00 97.38 101 GLU A C 1
ATOM 748 O O . GLU A 1 101 ? -9.390 -3.702 -10.395 1.00 97.38 101 GLU A O 1
ATOM 753 N N . GLN A 1 102 ? -7.329 -2.948 -10.872 1.00 96.94 102 GLN A N 1
ATOM 754 C CA . GLN A 1 102 ? -6.906 -2.850 -9.473 1.00 96.94 102 GLN A CA 1
ATOM 755 C C . GLN A 1 102 ? -7.862 -1.961 -8.665 1.00 96.94 102 GLN A C 1
ATOM 757 O O . GLN A 1 102 ? -8.372 -2.385 -7.626 1.00 96.94 102 GLN A O 1
ATOM 762 N N . ALA A 1 103 ? -8.187 -0.770 -9.180 1.00 96.44 103 ALA A N 1
ATOM 763 C CA . ALA A 1 103 ? -9.143 0.141 -8.554 1.00 96.44 103 ALA A CA 1
ATOM 764 C C . ALA A 1 103 ? -10.537 -0.490 -8.409 1.00 96.44 103 ALA A C 1
ATOM 766 O O . ALA A 1 103 ? -11.197 -0.315 -7.383 1.00 96.44 103 ALA A O 1
ATOM 767 N N . ARG A 1 104 ? -10.985 -1.265 -9.405 1.00 96.88 104 ARG A N 1
ATOM 768 C CA . ARG A 1 104 ? -12.278 -1.954 -9.347 1.00 96.88 104 ARG A CA 1
ATOM 769 C C . ARG A 1 104 ? -12.294 -3.073 -8.312 1.00 96.88 104 ARG A C 1
ATOM 771 O O . ARG A 1 104 ? -13.278 -3.187 -7.592 1.00 96.88 104 ARG A O 1
ATOM 778 N N . GLN A 1 105 ? -11.227 -3.859 -8.188 1.00 97.00 105 GLN A N 1
ATOM 779 C CA . GLN A 1 105 ? -11.129 -4.904 -7.162 1.00 97.00 105 GLN A CA 1
ATOM 780 C C . GLN A 1 105 ? -11.039 -4.312 -5.753 1.00 97.00 105 GLN A C 1
ATOM 782 O O . GLN A 1 105 ? -11.687 -4.813 -4.836 1.00 97.00 105 GLN A O 1
ATOM 787 N N . MET A 1 106 ? -10.309 -3.206 -5.581 1.00 95.69 106 MET A N 1
ATOM 788 C CA . MET A 1 106 ? -10.310 -2.437 -4.331 1.00 95.69 106 MET A CA 1
ATOM 789 C C . MET A 1 106 ? -11.716 -1.938 -3.982 1.00 95.69 106 MET A C 1
ATOM 791 O O . MET A 1 106 ? -12.159 -2.079 -2.842 1.00 95.69 106 MET A O 1
ATOM 795 N N . HIS A 1 107 ? -12.436 -1.388 -4.964 1.00 95.31 107 HIS A N 1
ATOM 796 C CA . HIS A 1 107 ? -13.810 -0.933 -4.780 1.00 95.31 107 HIS A CA 1
ATOM 797 C C . HIS A 1 107 ? -14.757 -2.090 -4.437 1.00 95.31 107 HIS A C 1
ATOM 799 O O . HIS A 1 107 ? -15.544 -1.974 -3.502 1.00 95.31 107 HIS A O 1
ATOM 805 N N . GLN A 1 108 ? -14.647 -3.224 -5.130 1.00 95.94 108 GLN A N 1
ATOM 806 C CA . GL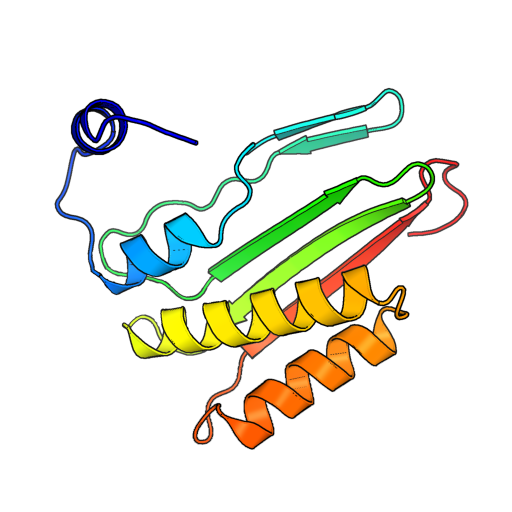N A 1 108 ? -15.470 -4.400 -4.857 1.00 95.94 108 GLN A CA 1
ATOM 807 C C . GLN A 1 108 ? -15.226 -4.936 -3.441 1.00 95.94 108 GLN A C 1
ATOM 809 O O . GLN A 1 108 ? -16.181 -5.200 -2.718 1.00 95.94 108 GLN A O 1
ATOM 814 N N . ALA A 1 109 ? -13.967 -4.992 -2.995 1.00 94.94 109 ALA A N 1
ATOM 815 C CA . ALA A 1 109 ? -13.640 -5.379 -1.626 1.00 94.94 109 ALA A CA 1
ATOM 816 C C . ALA A 1 109 ? -14.318 -4.460 -0.591 1.00 94.94 109 ALA A C 1
ATOM 818 O O . ALA A 1 109 ? -14.854 -4.944 0.408 1.00 94.94 109 ALA A O 1
ATOM 819 N N . LEU A 1 110 ? -14.353 -3.143 -0.839 1.00 93.12 110 LEU A N 1
ATOM 820 C CA . LEU A 1 110 ? -15.077 -2.187 0.008 1.00 93.12 110 LEU A CA 1
ATOM 821 C C . LEU A 1 110 ? -16.591 -2.424 0.010 1.00 93.12 110 LEU A C 1
ATOM 823 O O . LEU A 1 110 ? -17.212 -2.308 1.064 1.00 93.12 110 LEU A O 1
ATOM 827 N N . LEU A 1 111 ? -17.194 -2.768 -1.128 1.00 93.62 111 LEU A N 1
ATOM 828 C CA . LEU A 1 111 ? -18.621 -3.094 -1.183 1.00 93.62 111 LEU A CA 1
ATOM 829 C C . LEU A 1 111 ? -18.937 -4.365 -0.385 1.00 93.62 111 LEU A C 1
ATOM 831 O O . LEU A 1 111 ? -19.897 -4.386 0.385 1.00 93.62 111 LEU A O 1
ATOM 835 N N . ASP A 1 112 ? -18.100 -5.391 -0.521 1.00 93.88 112 ASP A N 1
ATOM 836 C CA . ASP A 1 112 ? -18.332 -6.702 0.086 1.00 93.88 112 ASP A CA 1
ATOM 837 C C . ASP A 1 112 ? -18.074 -6.704 1.602 1.00 93.88 112 ASP A C 1
ATOM 839 O O . ASP A 1 112 ? -18.718 -7.440 2.357 1.00 93.88 112 ASP A O 1
ATOM 843 N N . HIS A 1 113 ? -17.127 -5.884 2.072 1.00 90.94 113 HIS A N 1
ATOM 844 C CA . HIS A 1 113 ? -16.614 -5.969 3.445 1.00 90.94 113 HIS A CA 1
ATOM 845 C C . HIS A 1 113 ? -16.558 -4.634 4.203 1.00 90.94 113 HIS A C 1
ATOM 847 O O . HIS A 1 113 ? -16.367 -4.632 5.420 1.00 90.94 113 HIS A O 1
ATOM 853 N N . GLY A 1 114 ? -16.756 -3.500 3.530 1.00 81.44 114 GLY A N 1
ATOM 854 C CA . GLY A 1 114 ? -16.515 -2.162 4.075 1.00 81.44 114 GLY A CA 1
ATOM 855 C C . GLY A 1 114 ? -17.646 -1.557 4.909 1.00 81.44 114 GLY A C 1
ATOM 856 O O . GLY A 1 114 ? -17.463 -0.468 5.438 1.00 81.44 114 GLY A O 1
ATOM 857 N N . LYS A 1 115 ? -18.806 -2.214 5.065 1.00 83.19 115 LYS A N 1
ATOM 858 C CA . LYS A 1 115 ? -19.927 -1.747 5.923 1.00 83.19 115 LYS A CA 1
ATOM 859 C C . LYS A 1 115 ? -20.275 -0.249 5.747 1.00 83.19 115 LYS A C 1
ATOM 861 O O . LYS A 1 115 ? -20.383 0.482 6.727 1.00 83.19 115 LYS A O 1
ATOM 866 N N . SER A 1 116 ? -20.442 0.201 4.501 1.00 80.06 116 SER A N 1
ATOM 867 C CA . SER A 1 116 ? -20.756 1.600 4.134 1.00 80.06 116 SER A CA 1
ATOM 868 C C . SER A 1 116 ? -19.659 2.638 4.421 1.00 80.06 116 SER A C 1
ATOM 870 O O . SER A 1 116 ? -19.939 3.835 4.465 1.00 80.06 116 SER A O 1
ATOM 872 N N . THR A 1 117 ? -18.411 2.206 4.595 1.00 85.88 117 THR A N 1
ATOM 873 C CA . THR A 1 117 ? -17.242 3.099 4.609 1.00 85.88 117 THR A CA 1
ATOM 874 C C . THR A 1 117 ? -16.724 3.353 3.193 1.00 85.88 117 THR A C 1
ATOM 876 O O . THR A 1 117 ? -17.120 2.686 2.234 1.00 85.88 117 THR A O 1
ATOM 879 N N . PHE A 1 118 ? -15.822 4.322 3.056 1.00 89.12 118 PHE A N 1
ATOM 880 C CA . PHE A 1 118 ? -15.086 4.545 1.820 1.00 89.12 118 PHE A CA 1
ATOM 881 C C . PHE A 1 118 ? -13.606 4.775 2.113 1.00 89.12 118 PHE A C 1
ATOM 883 O O . PHE A 1 118 ? -13.222 5.183 3.208 1.00 89.12 118 PHE A O 1
ATOM 890 N N . ALA A 1 119 ? -12.785 4.529 1.101 1.00 91.38 119 ALA A N 1
ATOM 891 C CA . ALA A 1 119 ? -11.394 4.937 1.073 1.00 91.38 119 ALA A CA 1
ATOM 892 C C . ALA A 1 119 ? -11.144 5.687 -0.231 1.00 91.38 119 ALA A C 1
ATOM 894 O O . ALA A 1 119 ? -11.720 5.355 -1.271 1.00 91.38 119 ALA A O 1
ATOM 895 N N . THR A 1 120 ? -10.290 6.696 -0.169 1.00 92.25 120 THR A N 1
ATOM 896 C CA . THR A 1 120 ? -9.733 7.328 -1.357 1.00 92.25 120 THR A CA 1
ATOM 897 C C . THR A 1 120 ? -8.364 6.729 -1.637 1.00 92.25 120 THR A C 1
ATOM 899 O O . THR A 1 120 ? -7.703 6.195 -0.745 1.00 92.25 120 THR A O 1
ATOM 902 N N . GLY A 1 121 ? -7.938 6.758 -2.893 1.00 92.81 121 GLY A N 1
ATOM 903 C CA . GLY A 1 121 ? -6.611 6.287 -3.232 1.00 92.81 121 GLY A CA 1
ATOM 904 C C . GLY A 1 121 ? -6.172 6.707 -4.619 1.00 92.81 121 GLY A C 1
ATOM 905 O O . GLY A 1 121 ? -6.991 6.955 -5.502 1.00 92.81 121 GLY A O 1
ATOM 906 N N . GLN A 1 122 ? -4.860 6.785 -4.786 1.00 95.31 122 GLN A N 1
ATOM 907 C CA . GLN A 1 122 ? -4.185 7.026 -6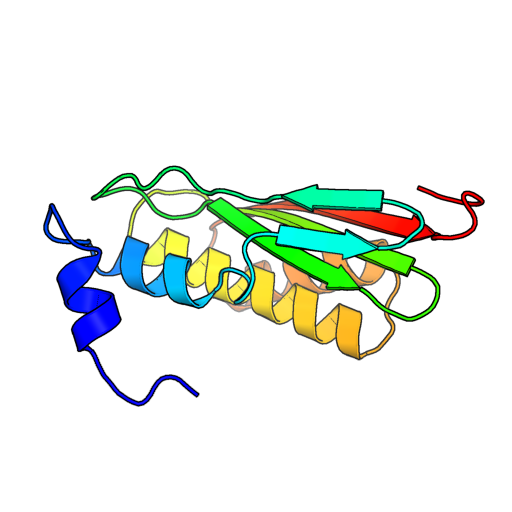.050 1.00 95.31 122 GLN A CA 1
ATOM 908 C C . GLN A 1 122 ? -3.332 5.804 -6.369 1.00 95.31 122 GLN A C 1
ATOM 910 O O . GLN A 1 122 ? -2.595 5.331 -5.506 1.00 95.31 122 GLN A O 1
ATOM 915 N N . LEU A 1 123 ? -3.451 5.299 -7.596 1.00 95.81 123 LEU A N 1
ATOM 916 C CA . LEU A 1 123 ? -2.650 4.197 -8.122 1.00 95.81 123 LEU A CA 1
ATOM 917 C C . LEU A 1 123 ? -1.864 4.708 -9.325 1.00 95.81 123 LEU A C 1
ATOM 919 O O . LEU A 1 123 ? -2.450 5.305 -10.228 1.00 95.81 123 LEU A O 1
ATOM 923 N N . LEU A 1 124 ? -0.555 4.490 -9.326 1.00 94.81 124 LEU A N 1
ATOM 924 C CA . LEU A 1 124 ? 0.353 4.940 -10.373 1.00 94.81 124 LEU A CA 1
ATOM 925 C C . LEU A 1 124 ? 1.217 3.767 -10.836 1.00 94.81 124 LEU A C 1
ATOM 927 O O . LEU A 1 124 ? 1.642 2.936 -10.027 1.00 94.81 124 LEU A O 1
ATOM 931 N N . ARG A 1 125 ? 1.501 3.732 -12.141 1.00 94.88 125 ARG A N 1
ATOM 932 C CA . ARG A 1 125 ? 2.452 2.798 -12.747 1.00 94.88 125 ARG A CA 1
ATOM 933 C C . ARG A 1 125 ? 3.356 3.559 -13.706 1.00 94.88 125 ARG A C 1
ATOM 935 O O . ARG A 1 125 ? 2.922 3.954 -14.786 1.00 94.88 125 ARG A O 1
ATOM 942 N N . ILE A 1 126 ? 4.606 3.720 -13.300 1.00 93.56 126 ILE A N 1
ATOM 943 C CA . ILE A 1 126 ? 5.613 4.499 -14.015 1.00 93.56 126 ILE A CA 1
ATOM 944 C C . ILE A 1 126 ? 6.566 3.528 -14.700 1.00 93.56 126 ILE A C 1
ATOM 946 O O . ILE A 1 126 ? 7.184 2.714 -14.022 1.00 93.56 126 ILE A O 1
ATOM 950 N N . ALA A 1 127 ? 6.697 3.617 -16.021 1.00 93.00 127 ALA A N 1
ATOM 951 C CA . ALA A 1 127 ? 7.669 2.825 -16.761 1.00 93.00 127 ALA A CA 1
ATOM 952 C C . ALA A 1 127 ? 9.082 3.379 -16.520 1.00 93.00 127 ALA A C 1
ATOM 954 O O . ALA A 1 127 ? 9.321 4.582 -16.642 1.00 93.00 127 ALA A O 1
ATOM 955 N N . LEU A 1 128 ? 10.023 2.498 -16.186 1.00 90.75 128 LEU A N 1
ATOM 956 C CA . LEU A 1 128 ? 11.401 2.857 -15.838 1.00 90.75 128 LEU A CA 1
ATOM 957 C C . LEU A 1 128 ? 12.190 3.390 -17.039 1.00 90.75 128 LEU A C 1
ATOM 959 O O . LEU A 1 128 ? 13.125 4.163 -16.870 1.00 90.75 128 LEU A O 1
ATOM 963 N N . ASP A 1 129 ? 11.779 3.040 -18.257 1.00 91.00 129 ASP A N 1
ATOM 964 C CA . ASP A 1 129 ? 12.343 3.582 -19.498 1.00 91.00 129 ASP A CA 1
ATOM 965 C C . ASP A 1 129 ? 11.873 5.019 -19.813 1.00 91.00 129 ASP A C 1
ATOM 967 O O . ASP A 1 129 ? 12.284 5.603 -20.818 1.00 91.00 129 ASP A O 1
ATOM 971 N N . GLY A 1 130 ? 11.007 5.594 -18.970 1.00 86.88 130 GLY A N 1
ATOM 972 C CA . GLY A 1 130 ? 10.453 6.936 -19.131 1.00 86.88 130 GLY A CA 1
ATOM 973 C C . GLY A 1 130 ? 9.327 7.040 -20.162 1.00 86.88 130 GLY A C 1
ATOM 974 O O . GLY A 1 130 ? 8.896 8.149 -20.478 1.00 86.88 130 GLY A O 1
ATOM 975 N N . SER A 1 131 ? 8.828 5.921 -20.694 1.00 89.62 131 SER A N 1
ATOM 976 C CA . SER A 1 131 ? 7.787 5.916 -21.731 1.00 89.62 131 SER A CA 1
ATOM 977 C C . SER A 1 131 ? 6.384 6.250 -21.213 1.00 89.62 131 SER A C 1
ATOM 979 O O . SER A 1 131 ? 5.523 6.665 -21.994 1.00 89.62 131 SER A O 1
ATOM 981 N N . ARG A 1 132 ? 6.129 6.061 -19.911 1.00 88.00 132 ARG A N 1
ATOM 982 C CA . ARG A 1 132 ? 4.798 6.186 -19.301 1.00 88.00 132 ARG A CA 1
ATOM 983 C C . ARG A 1 132 ? 4.882 6.555 -17.820 1.00 88.00 132 ARG A C 1
ATOM 985 O O . ARG A 1 132 ? 5.755 6.055 -17.116 1.00 88.00 132 ARG A O 1
ATOM 992 N N . ALA A 1 133 ? 3.927 7.359 -17.354 1.00 77.56 133 ALA A N 1
ATOM 993 C CA . ALA A 1 133 ? 3.634 7.622 -15.944 1.00 77.56 133 ALA A CA 1
ATOM 994 C C . ALA A 1 133 ? 2.118 7.642 -15.714 1.00 77.56 133 ALA A C 1
ATOM 996 O O . ALA A 1 133 ? 1.400 8.027 -16.669 1.00 77.56 133 ALA A O 1
#

Sequence (133 aa):
RRFTDLYHWGNRTTPVSLAAEIQRQLLPSAASCDAAEFALAGALVPAADIAGDTYDYSLDNSDLHLSVTDAMGHDVNASL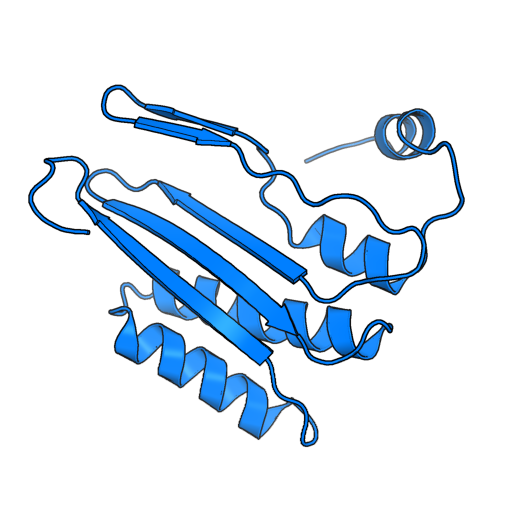IATLVVNASRGARRAGEELAEQARQMHQALLDHGKSTFATGQLLRIALDGSRA

pLDDT: mean 84.33, std 11.91, range [48.16, 97.38]